Protein AF-A0A1H9EXQ9-F1 (afdb_monomer)

Structure (mmCIF, N/CA/C/O backbone):
data_AF-A0A1H9EXQ9-F1
#
_entry.id   AF-A0A1H9EXQ9-F1
#
loop_
_atom_site.group_PDB
_atom_site.id
_atom_site.type_symbol
_atom_site.label_atom_id
_atom_site.label_alt_id
_atom_site.label_comp_id
_atom_site.label_asym_id
_atom_site.label_entity_id
_atom_site.label_seq_id
_atom_site.pdbx_PDB_ins_code
_atom_site.Cartn_x
_atom_site.Cartn_y
_atom_site.Cartn_z
_atom_site.occupancy
_atom_site.B_iso_or_equiv
_atom_site.auth_seq_id
_atom_site.auth_comp_id
_atom_site.auth_asym_id
_atom_site.auth_atom_id
_atom_site.pdbx_PDB_model_num
ATOM 1 N N . MET A 1 1 ? -25.682 -7.348 58.355 1.00 61.53 1 MET A N 1
ATOM 2 C CA . MET A 1 1 ? -24.781 -7.586 57.214 1.00 61.53 1 MET A CA 1
ATOM 3 C C . MET A 1 1 ? -25.567 -8.143 56.019 1.00 61.53 1 MET A C 1
ATOM 5 O O . MET A 1 1 ? -25.413 -9.319 55.723 1.00 61.53 1 MET A O 1
ATOM 9 N N . ARG A 1 2 ? -26.564 -7.421 55.454 1.00 68.19 2 ARG A N 1
ATOM 10 C CA . ARG A 1 2 ? -27.556 -8.096 54.568 1.00 68.19 2 ARG A CA 1
ATOM 11 C C . ARG A 1 2 ? -28.158 -7.362 53.365 1.00 68.19 2 ARG A C 1
ATOM 13 O O . ARG A 1 2 ? -28.603 -8.062 52.473 1.00 68.19 2 ARG A O 1
ATOM 20 N N . LEU A 1 3 ? -28.206 -6.033 53.283 1.00 76.00 3 LEU A N 1
ATOM 21 C CA . LEU A 1 3 ? -28.844 -5.359 52.127 1.00 76.00 3 LEU A CA 1
ATOM 22 C C . LEU A 1 3 ? -27.980 -4.244 51.553 1.00 76.00 3 LEU A C 1
ATOM 24 O O . LEU A 1 3 ? -27.755 -4.204 50.350 1.00 76.00 3 LEU A O 1
ATOM 28 N N . ILE A 1 4 ? -27.428 -3.402 52.425 1.00 81.94 4 ILE A N 1
ATOM 29 C CA . ILE A 1 4 ? -26.539 -2.305 52.029 1.00 81.94 4 ILE A CA 1
ATOM 30 C C . ILE A 1 4 ? -25.283 -2.847 51.333 1.00 81.94 4 ILE A C 1
ATOM 32 O O . ILE A 1 4 ? -24.925 -2.358 50.274 1.00 81.94 4 ILE A O 1
ATOM 36 N N . GLU A 1 5 ? -24.662 -3.909 51.853 1.00 80.31 5 GLU A N 1
ATOM 37 C CA . GLU A 1 5 ? -23.478 -4.520 51.225 1.00 80.31 5 GLU A CA 1
ATOM 38 C C . GLU A 1 5 ? -23.793 -5.160 49.871 1.00 80.31 5 GLU A C 1
ATOM 40 O O . GLU A 1 5 ? -22.992 -5.051 48.949 1.00 80.31 5 GLU A O 1
ATOM 45 N N . ILE A 1 6 ? -24.974 -5.771 49.724 1.00 84.94 6 ILE A N 1
ATOM 46 C CA . ILE A 1 6 ? -25.421 -6.340 48.445 1.00 84.94 6 ILE A CA 1
ATOM 47 C C . ILE A 1 6 ? -25.612 -5.220 47.417 1.00 84.94 6 ILE A C 1
ATOM 49 O O . ILE A 1 6 ? -25.154 -5.342 46.283 1.00 84.94 6 ILE A O 1
ATOM 53 N N . PHE A 1 7 ? -26.227 -4.106 47.826 1.00 85.69 7 PHE A N 1
ATOM 54 C CA . PHE A 1 7 ? -26.400 -2.931 46.973 1.00 85.69 7 PHE A CA 1
ATOM 55 C C . PHE A 1 7 ? -25.055 -2.325 46.563 1.00 85.69 7 PHE A C 1
ATOM 57 O O . PHE A 1 7 ? -24.841 -2.039 45.387 1.00 85.69 7 PHE A O 1
ATOM 64 N N . SER A 1 8 ? -24.121 -2.192 47.506 1.00 80.56 8 SER A N 1
ATOM 65 C CA . SER A 1 8 ? -22.776 -1.682 47.237 1.00 80.56 8 SER A CA 1
ATOM 66 C C . SER A 1 8 ? -22.013 -2.570 46.253 1.00 80.56 8 SER A C 1
ATOM 68 O O . SER A 1 8 ? -21.422 -2.060 45.306 1.00 80.56 8 SER A O 1
ATOM 70 N N . ILE A 1 9 ? -22.064 -3.895 46.421 1.00 87.12 9 ILE A N 1
ATOM 71 C CA . ILE A 1 9 ? -21.417 -4.847 45.506 1.00 87.12 9 ILE A CA 1
ATOM 72 C C . ILE A 1 9 ? -22.048 -4.778 44.110 1.00 87.12 9 ILE A C 1
ATOM 74 O O . ILE A 1 9 ? -21.324 -4.768 43.115 1.00 87.12 9 ILE A O 1
ATOM 78 N N . ALA A 1 10 ? -23.377 -4.676 44.019 1.00 84.00 10 ALA A N 1
ATOM 79 C CA . ALA A 1 10 ? -24.076 -4.548 42.742 1.00 84.00 10 ALA A CA 1
ATOM 80 C C . ALA A 1 10 ? -23.688 -3.258 41.999 1.00 84.00 10 ALA A C 1
ATOM 82 O O . ALA A 1 10 ? -23.406 -3.301 40.803 1.00 84.00 10 ALA A O 1
ATOM 83 N N . VAL A 1 11 ? -23.598 -2.124 42.701 1.00 84.88 11 VAL A N 1
ATOM 84 C CA . VAL A 1 11 ? -23.160 -0.846 42.112 1.00 84.88 11 VAL A CA 1
ATOM 85 C C . VAL A 1 11 ? -21.709 -0.928 41.635 1.00 84.88 11 VAL A C 1
ATOM 87 O O . VAL A 1 11 ? -21.411 -0.501 40.521 1.00 84.88 11 VAL A O 1
ATOM 90 N N . ILE A 1 12 ? -20.817 -1.523 42.433 1.00 87.94 12 ILE A N 1
ATOM 91 C CA . ILE A 1 12 ? -19.414 -1.723 42.044 1.00 87.94 12 ILE A CA 1
ATOM 92 C C . ILE A 1 12 ? -19.327 -2.584 40.779 1.00 87.94 12 ILE A C 1
ATOM 94 O O . ILE A 1 12 ? -18.616 -2.210 39.852 1.00 87.94 12 ILE A O 1
ATOM 98 N N . LEU A 1 13 ? -20.082 -3.685 40.699 1.00 85.25 13 LEU A N 1
ATOM 99 C CA . LEU A 1 13 ? -20.114 -4.563 39.524 1.00 85.25 13 LEU A CA 1
ATOM 100 C C . LEU A 1 13 ? -20.621 -3.848 38.265 1.00 85.25 13 LEU A C 1
ATOM 102 O O . LEU A 1 13 ? -20.027 -3.997 37.197 1.00 85.25 13 LEU A O 1
ATOM 106 N N . VAL A 1 14 ? -21.677 -3.039 38.379 1.00 84.38 14 VAL A N 1
ATOM 107 C CA . VAL A 1 14 ? -22.224 -2.274 37.245 1.00 84.38 14 VAL A CA 1
ATOM 108 C C . VA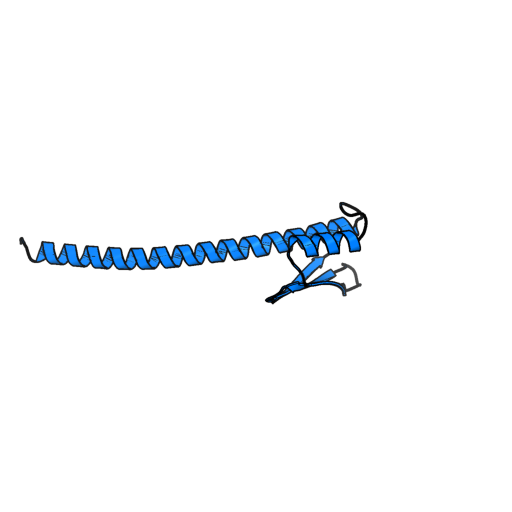L A 1 14 ? -21.214 -1.238 36.747 1.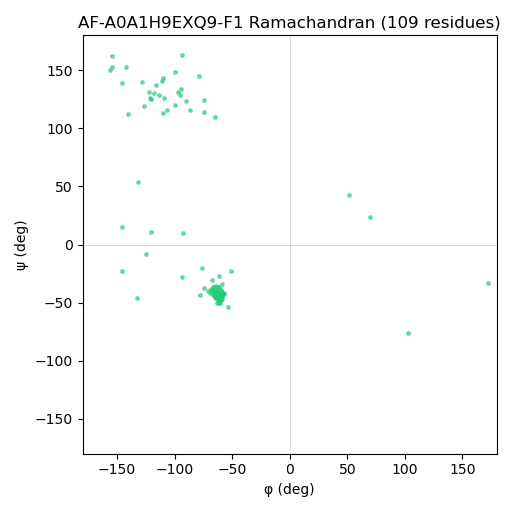00 84.38 14 VAL A C 1
ATOM 110 O O . VAL A 1 14 ? -20.965 -1.144 35.541 1.00 84.38 14 VAL A O 1
ATOM 113 N N . LEU A 1 15 ? -20.563 -0.512 37.659 1.00 79.75 15 LEU A N 1
ATOM 114 C CA . LEU A 1 15 ? -19.514 0.445 37.303 1.00 79.75 15 LEU A CA 1
ATOM 115 C C . LEU A 1 15 ? -18.320 -0.255 36.640 1.00 79.75 15 LEU A C 1
ATOM 117 O O . LEU A 1 15 ? -17.841 0.206 35.606 1.00 79.75 15 LEU A O 1
ATOM 121 N N . TYR A 1 16 ? -17.899 -1.409 37.164 1.00 81.81 16 TYR A N 1
ATOM 122 C CA . TYR A 1 16 ? -16.814 -2.203 36.583 1.00 81.81 16 TYR A CA 1
ATOM 123 C C . TYR A 1 16 ? -17.148 -2.693 35.170 1.00 81.81 16 TYR A C 1
ATOM 125 O O . TYR A 1 16 ? -16.319 -2.598 34.267 1.00 81.81 16 TYR A O 1
ATOM 133 N N . SER A 1 17 ? -18.380 -3.162 34.950 1.00 78.25 17 SER A N 1
ATOM 134 C CA . SER A 1 17 ? -18.833 -3.610 33.627 1.00 78.25 17 SER A CA 1
ATOM 135 C C . SER A 1 17 ? -18.858 -2.474 32.598 1.00 78.25 17 SER A C 1
ATOM 137 O O . SER A 1 17 ? -18.487 -2.678 31.443 1.00 78.25 17 SER A O 1
ATOM 139 N N . SER A 1 18 ? -19.199 -1.257 33.031 1.00 76.00 18 SER A N 1
ATOM 140 C CA . SER A 1 18 ? -19.212 -0.065 32.176 1.00 76.00 18 SER A CA 1
ATOM 141 C C . SER A 1 18 ? -17.792 0.349 31.769 1.00 76.00 18 SER A C 1
ATOM 143 O O . SER A 1 18 ? -17.545 0.643 30.601 1.00 76.00 18 SER A O 1
ATOM 145 N N . VAL A 1 19 ? -16.839 0.303 32.710 1.00 77.56 19 VAL A N 1
ATOM 146 C CA . VAL A 1 19 ? -15.416 0.583 32.445 1.00 77.56 19 VAL A CA 1
ATOM 147 C C . VAL A 1 19 ? -14.820 -0.455 31.491 1.00 77.56 19 VAL A C 1
ATOM 149 O O . VAL A 1 19 ? -14.162 -0.088 30.518 1.00 77.56 19 VAL A O 1
ATOM 152 N N . LEU A 1 20 ? -15.096 -1.742 31.717 1.00 76.81 20 LEU A N 1
ATOM 153 C CA . LEU A 1 20 ? -14.642 -2.822 30.838 1.00 76.81 20 LEU A CA 1
ATOM 154 C C . LEU A 1 20 ? -15.231 -2.699 29.426 1.00 76.81 20 LEU A C 1
ATOM 156 O O . LEU A 1 20 ? -14.503 -2.859 28.450 1.00 76.81 20 LEU A O 1
ATOM 160 N N . SER A 1 21 ? -16.517 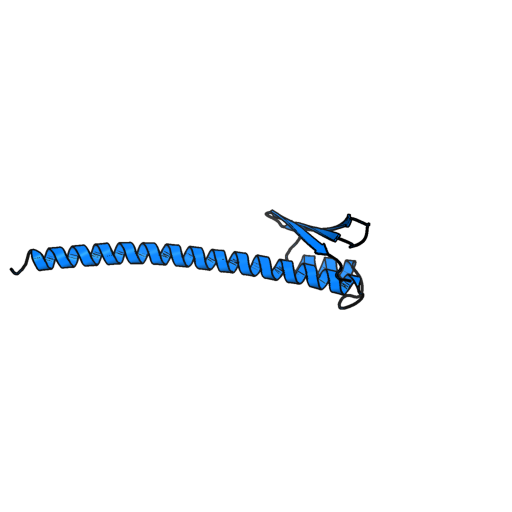-2.360 29.299 1.00 73.44 21 SER A N 1
ATOM 161 C CA . SER A 1 21 ? -17.150 -2.148 27.992 1.00 73.44 21 SER A CA 1
ATOM 162 C C . SER A 1 21 ? -16.529 -0.975 27.227 1.00 73.44 21 SER A C 1
ATOM 164 O O . SER A 1 21 ? -16.352 -1.069 26.012 1.00 73.44 21 SER A O 1
ATOM 166 N N . GLY A 1 22 ? -16.190 0.120 27.915 1.00 74.81 22 GLY A N 1
ATOM 16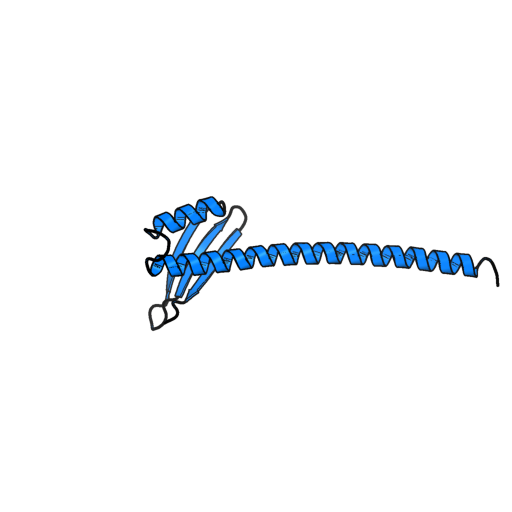7 C CA . GLY A 1 22 ? -15.496 1.258 27.309 1.00 74.81 22 GLY A CA 1
ATOM 168 C C . GLY A 1 22 ? -14.098 0.884 26.811 1.00 74.81 22 GLY A C 1
ATOM 169 O O . GLY A 1 22 ? -13.752 1.179 25.670 1.00 74.81 22 GLY A O 1
ATOM 170 N N . LEU A 1 23 ? -13.332 0.157 27.630 1.00 74.62 23 LEU A N 1
ATOM 171 C CA . LEU A 1 23 ? -11.995 -0.326 27.270 1.00 74.62 23 LEU A CA 1
ATOM 172 C C . LEU A 1 23 ? -12.026 -1.269 26.063 1.00 74.62 23 LEU A C 1
ATOM 174 O O . LEU A 1 23 ? -11.238 -1.094 25.139 1.00 74.62 23 LEU A O 1
ATOM 178 N N . MET A 1 24 ? -12.957 -2.227 26.024 1.00 75.19 24 MET A N 1
ATOM 179 C CA . MET A 1 24 ? -13.100 -3.152 24.891 1.00 75.19 24 MET A CA 1
ATOM 180 C C . MET A 1 24 ? -13.441 -2.424 23.584 1.00 75.19 24 MET A C 1
ATOM 182 O O . MET A 1 24 ? -12.937 -2.792 22.526 1.00 75.19 24 MET A O 1
ATOM 186 N N . CYS A 1 25 ? -14.258 -1.369 23.645 1.00 76.62 25 CYS A N 1
ATOM 187 C CA . CYS A 1 25 ? -14.579 -0.550 22.476 1.00 76.62 25 CYS A CA 1
ATOM 188 C C . CYS A 1 25 ? -13.342 0.186 21.934 1.00 76.62 25 CYS A C 1
ATOM 190 O O . CYS A 1 25 ? -13.125 0.225 20.724 1.00 76.62 25 CYS A O 1
ATOM 192 N N . GLU A 1 26 ? -12.498 0.726 22.818 1.00 81.50 26 GLU A N 1
ATOM 193 C CA . GLU A 1 26 ? -11.234 1.352 22.416 1.00 81.50 26 GLU A CA 1
ATOM 194 C C . GLU A 1 26 ? -10.232 0.331 21.859 1.00 81.50 26 GLU A C 1
ATOM 196 O O . GLU A 1 26 ? -9.612 0.595 20.830 1.00 81.50 26 GLU A O 1
ATOM 201 N N . PHE A 1 27 ? -10.134 -0.870 22.441 1.00 78.56 27 PHE A N 1
ATOM 202 C CA . PHE A 1 27 ? -9.310 -1.949 21.881 1.00 78.56 27 PHE A CA 1
ATOM 203 C C . PHE A 1 27 ? -9.750 -2.348 20.470 1.00 78.56 27 PHE A C 1
ATOM 205 O O . PHE A 1 27 ? -8.904 -2.454 19.591 1.00 78.56 27 PHE A O 1
ATOM 212 N N . LEU A 1 28 ? -11.056 -2.481 20.214 1.00 78.56 28 LEU A N 1
ATOM 213 C CA . LEU A 1 28 ? -11.570 -2.786 18.872 1.00 78.56 28 LEU A CA 1
ATOM 214 C C . LEU A 1 28 ? -11.221 -1.699 17.845 1.00 78.56 28 LEU A C 1
ATOM 216 O O . LEU A 1 28 ? -10.933 -2.005 16.689 1.00 78.56 28 LEU A O 1
ATOM 220 N N . LYS A 1 29 ? -11.229 -0.422 18.249 1.00 84.94 29 LYS A N 1
ATOM 221 C CA . LYS A 1 29 ? -10.790 0.681 17.378 1.00 84.94 29 LYS A CA 1
ATOM 222 C C . LYS A 1 29 ? -9.292 0.609 17.089 1.00 84.94 29 LYS A C 1
ATOM 224 O O . LYS A 1 29 ? -8.889 0.871 15.957 1.00 84.94 29 LYS A O 1
ATOM 229 N N . ILE A 1 30 ? -8.480 0.269 18.092 1.00 84.12 30 ILE A N 1
ATOM 230 C CA . ILE A 1 30 ? -7.031 0.098 17.939 1.00 84.12 30 ILE A CA 1
ATOM 231 C C . ILE A 1 30 ? -6.728 -1.078 17.009 1.00 84.12 30 ILE A C 1
ATOM 233 O O . ILE A 1 30 ? -5.942 -0.899 16.084 1.00 84.12 30 ILE A O 1
ATOM 237 N N . ASP A 1 31 ? -7.389 -2.223 17.189 1.00 83.31 31 ASP A N 1
ATOM 238 C CA . ASP A 1 31 ? -7.244 -3.396 16.316 1.00 83.31 31 ASP A CA 1
ATOM 239 C C . ASP A 1 31 ? -7.612 -3.056 14.874 1.00 83.31 31 ASP A C 1
ATOM 241 O O . ASP A 1 31 ? -6.839 -3.313 13.954 1.00 83.31 31 ASP A O 1
ATOM 245 N N . LYS A 1 32 ? -8.746 -2.374 14.666 1.00 84.31 32 LYS A N 1
ATOM 246 C CA . LYS A 1 32 ? -9.152 -1.939 13.327 1.00 84.31 32 LYS A CA 1
ATOM 247 C C . LYS A 1 32 ? -8.100 -1.032 12.682 1.00 84.31 32 LYS A C 1
ATOM 249 O O . LYS A 1 32 ? -7.766 -1.208 11.513 1.00 84.31 32 LYS A O 1
ATOM 254 N N . LYS A 1 33 ? -7.553 -0.080 13.442 1.00 83.50 33 LYS A N 1
ATOM 255 C CA . LYS A 1 33 ? -6.498 0.818 12.957 1.00 83.50 33 LYS A CA 1
ATOM 256 C C 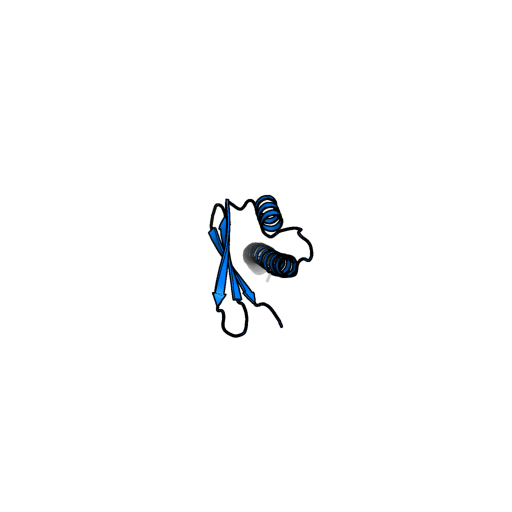. LYS A 1 33 ? -5.191 0.068 12.676 1.00 83.50 33 LYS A C 1
ATOM 258 O O . LYS A 1 33 ? -4.497 0.400 11.718 1.00 83.50 33 LYS A O 1
ATOM 263 N N . ALA A 1 34 ? -4.849 -0.931 13.487 1.00 81.75 34 ALA A N 1
ATOM 264 C CA . ALA A 1 34 ? -3.683 -1.780 13.273 1.00 81.75 34 ALA A CA 1
ATOM 265 C C . ALA A 1 34 ? -3.830 -2.615 11.991 1.00 81.75 34 ALA A C 1
ATOM 267 O O . ALA A 1 34 ? -2.894 -2.672 11.197 1.00 81.75 34 ALA A O 1
ATOM 268 N N . ASP A 1 35 ? -5.013 -3.177 11.741 1.00 76.69 35 ASP A N 1
ATOM 269 C CA . ASP A 1 35 ? -5.326 -3.900 10.505 1.00 76.69 35 ASP A CA 1
ATOM 270 C C . ASP A 1 35 ? -5.278 -2.993 9.270 1.00 76.69 35 ASP A C 1
ATOM 272 O O . ASP A 1 35 ? -4.751 -3.389 8.230 1.00 76.69 35 ASP A O 1
ATOM 276 N N . GLU A 1 36 ? -5.793 -1.765 9.368 1.00 74.62 36 GLU A N 1
ATOM 277 C CA . GLU A 1 36 ? -5.700 -0.765 8.296 1.00 74.62 36 GLU A CA 1
ATOM 278 C C . GLU A 1 36 ? -4.235 -0.415 7.983 1.00 74.62 36 GLU A C 1
ATOM 280 O O . GLU A 1 36 ? -3.828 -0.425 6.819 1.00 74.62 36 GLU A O 1
ATOM 285 N N . LEU A 1 37 ? -3.413 -0.178 9.012 1.00 74.31 37 LEU A N 1
ATOM 286 C CA . LEU A 1 37 ? -1.978 0.085 8.856 1.00 74.31 37 LEU A CA 1
ATOM 287 C C . LEU A 1 37 ? -1.224 -1.117 8.283 1.00 74.31 37 LEU A C 1
ATOM 289 O O . LEU A 1 37 ? -0.335 -0.943 7.447 1.00 74.31 37 LEU A O 1
ATOM 293 N N . ARG A 1 38 ? -1.584 -2.332 8.700 1.00 74.31 38 ARG A N 1
ATOM 294 C CA . ARG A 1 38 ? -1.000 -3.566 8.177 1.00 74.31 38 ARG A CA 1
ATOM 295 C C . ARG A 1 38 ? -1.309 -3.730 6.696 1.00 74.31 38 ARG A C 1
ATOM 297 O O . ARG A 1 38 ? -0.382 -3.891 5.915 1.00 74.31 38 ARG A O 1
ATOM 304 N N . LYS A 1 39 ? -2.576 -3.591 6.294 1.00 71.38 39 LYS A N 1
ATOM 305 C CA . LYS A 1 39 ? -2.979 -3.639 4.878 1.00 71.38 39 LYS A CA 1
ATOM 306 C C . LYS A 1 39 ? -2.255 -2.588 4.044 1.00 71.38 39 LYS A C 1
ATOM 308 O O . LYS A 1 39 ? -1.788 -2.899 2.952 1.00 71.38 39 LYS A O 1
ATOM 313 N N . LYS A 1 40 ? -2.120 -1.364 4.571 1.00 72.25 40 LYS A N 1
ATOM 314 C CA . LYS A 1 40 ? -1.338 -0.307 3.919 1.00 72.25 40 LYS A CA 1
ATOM 315 C C . LYS A 1 40 ? 0.117 -0.743 3.747 1.00 72.25 40 LYS A C 1
ATOM 317 O O . LYS A 1 40 ? 0.636 -0.673 2.642 1.00 72.25 40 LYS A O 1
ATOM 322 N N . THR A 1 41 ? 0.747 -1.271 4.791 1.00 73.81 41 THR A N 1
ATOM 323 C CA . THR A 1 41 ? 2.141 -1.744 4.738 1.00 73.81 41 THR A CA 1
ATOM 324 C C . THR A 1 41 ? 2.328 -2.881 3.731 1.00 73.81 41 THR A C 1
ATOM 326 O O . THR A 1 41 ? 3.209 -2.795 2.881 1.00 73.81 41 THR A O 1
ATOM 329 N N . ASP A 1 42 ? 1.464 -3.897 3.767 1.00 69.44 42 ASP A N 1
ATOM 330 C CA . ASP A 1 42 ? 1.502 -5.039 2.847 1.00 69.44 42 ASP A CA 1
ATOM 331 C C . ASP A 1 42 ? 1.339 -4.583 1.384 1.00 69.44 42 ASP A C 1
ATOM 333 O O . ASP A 1 42 ? 2.043 -5.069 0.498 1.00 69.44 42 ASP A O 1
ATOM 337 N N . SER A 1 43 ? 0.471 -3.592 1.128 1.00 67.50 43 SER A N 1
ATOM 338 C CA . SER A 1 43 ? 0.312 -3.007 -0.211 1.00 67.50 43 SER A CA 1
ATOM 339 C C . SER A 1 43 ? 1.581 -2.300 -0.699 1.00 67.50 43 SER A C 1
ATOM 341 O O . SER A 1 43 ? 1.973 -2.479 -1.849 1.00 67.50 43 SER A O 1
ATOM 343 N N . LEU A 1 44 ? 2.274 -1.563 0.177 1.00 70.38 44 LEU A N 1
ATOM 344 C CA . LEU A 1 44 ? 3.515 -0.862 -0.171 1.00 70.38 44 LEU A CA 1
ATOM 345 C C . LEU A 1 44 ? 4.647 -1.849 -0.475 1.00 70.38 44 LEU A C 1
ATOM 347 O O . LEU A 1 44 ? 5.395 -1.645 -1.432 1.00 70.38 44 LEU A O 1
ATOM 351 N N . ILE A 1 45 ? 4.740 -2.937 0.298 1.00 70.31 45 ILE A N 1
ATOM 352 C CA . ILE A 1 45 ? 5.700 -4.020 0.051 1.00 70.31 45 ILE A CA 1
ATOM 353 C C . ILE A 1 45 ? 5.441 -4.631 -1.327 1.00 70.31 45 ILE A C 1
ATOM 355 O O . ILE A 1 45 ? 6.357 -4.686 -2.147 1.00 70.31 45 ILE A O 1
ATOM 359 N N . PHE A 1 46 ? 4.192 -4.994 -1.628 1.00 71.00 46 PHE A N 1
ATOM 360 C CA . PHE A 1 46 ? 3.829 -5.564 -2.925 1.00 71.00 46 PHE A CA 1
ATOM 361 C C . PHE A 1 46 ? 4.155 -4.625 -4.100 1.00 71.00 46 PHE A C 1
ATOM 363 O O . PHE A 1 46 ? 4.688 -5.070 -5.120 1.00 71.00 46 PHE A O 1
ATOM 370 N N . VAL A 1 47 ? 3.892 -3.320 -3.970 1.00 71.56 47 VAL A N 1
ATOM 371 C CA . VAL A 1 47 ? 4.259 -2.325 -4.995 1.00 71.56 47 VAL A CA 1
ATOM 372 C C . VAL A 1 47 ? 5.772 -2.305 -5.207 1.00 71.56 47 VAL A C 1
ATOM 374 O O . VAL A 1 47 ? 6.231 -2.382 -6.344 1.00 71.56 47 VAL A O 1
ATOM 377 N N . SER A 1 48 ? 6.553 -2.266 -4.126 1.00 69.44 48 SER A N 1
ATOM 378 C CA . SER A 1 48 ? 8.015 -2.238 -4.220 1.00 69.44 48 SER A CA 1
ATOM 379 C C . SER A 1 48 ? 8.595 -3.507 -4.862 1.00 69.44 48 SER A C 1
ATOM 381 O O . SER A 1 48 ? 9.456 -3.414 -5.736 1.00 69.44 48 SER A O 1
ATOM 383 N N . GLU A 1 49 ? 8.084 -4.689 -4.505 1.00 71.44 49 GLU A N 1
ATOM 384 C CA . GLU A 1 49 ? 8.537 -5.967 -5.064 1.00 71.44 49 GLU A CA 1
ATOM 385 C C . GLU A 1 49 ? 8.098 -6.153 -6.519 1.00 71.44 49 GLU A C 1
ATOM 387 O O . GLU A 1 49 ? 8.864 -6.652 -7.345 1.00 71.44 49 GLU A O 1
ATOM 392 N N . SER A 1 50 ? 6.871 -5.755 -6.866 1.00 71.62 50 SER A N 1
ATOM 393 C CA . SER A 1 50 ? 6.376 -5.841 -8.245 1.00 71.62 50 SER A CA 1
ATOM 394 C C . SER A 1 50 ? 7.108 -4.871 -9.176 1.00 71.62 50 SER A C 1
ATOM 396 O O . SER A 1 50 ? 7.449 -5.256 -10.298 1.00 71.62 50 SER A O 1
ATOM 398 N N . PHE A 1 51 ? 7.432 -3.663 -8.701 1.00 72.62 51 PHE A N 1
ATOM 399 C CA . PHE A 1 51 ? 8.296 -2.723 -9.412 1.00 72.62 51 PHE A CA 1
ATOM 400 C C . PHE A 1 51 ? 9.689 -3.318 -9.628 1.00 72.62 51 PHE A C 1
ATOM 402 O O . PHE A 1 51 ? 10.174 -3.359 -10.759 1.00 72.62 51 PHE A O 1
ATOM 409 N N . TYR A 1 52 ? 10.304 -3.843 -8.561 1.00 70.56 52 TYR A N 1
ATOM 410 C CA . TYR A 1 52 ? 11.603 -4.506 -8.641 1.00 70.56 52 TYR A CA 1
ATOM 411 C C . TYR A 1 52 ? 11.575 -5.616 -9.695 1.00 70.56 52 TYR A C 1
ATOM 413 O O . TYR A 1 52 ? 12.352 -5.583 -10.640 1.00 70.56 52 TYR A O 1
ATOM 421 N N . ASN A 1 53 ? 10.626 -6.549 -9.620 1.00 70.88 53 ASN A N 1
ATOM 422 C CA . ASN A 1 53 ? 10.518 -7.636 -10.594 1.00 70.88 53 ASN A CA 1
ATOM 423 C C . ASN A 1 53 ? 10.375 -7.126 -12.038 1.00 70.88 53 ASN A C 1
ATOM 425 O O . ASN A 1 53 ? 11.060 -7.632 -12.931 1.00 70.88 53 ASN A O 1
ATOM 429 N N . THR A 1 54 ? 9.572 -6.081 -12.253 1.00 72.06 54 THR A N 1
ATOM 430 C CA . THR A 1 54 ? 9.381 -5.457 -13.571 1.00 72.06 54 THR A CA 1
ATOM 431 C C . THR A 1 54 ? 10.680 -4.865 -14.118 1.00 72.06 54 THR A C 1
ATOM 433 O O . THR A 1 54 ? 11.011 -5.093 -15.281 1.00 72.06 54 THR A O 1
ATOM 436 N N . CYS A 1 55 ? 11.474 -4.185 -13.286 1.00 65.62 55 CYS A N 1
ATOM 437 C CA . CYS A 1 55 ? 12.789 -3.657 -13.670 1.00 65.62 55 CYS A CA 1
ATOM 438 C C . CYS A 1 55 ? 13.782 -4.753 -14.096 1.00 65.62 55 CYS A C 1
ATOM 440 O O . CYS A 1 55 ? 14.659 -4.502 -14.920 1.00 65.62 55 CYS A O 1
ATOM 442 N N . TYR A 1 56 ? 13.622 -5.980 -13.591 1.00 68.44 56 TYR A N 1
ATOM 443 C CA . TYR A 1 56 ? 14.405 -7.152 -14.003 1.00 68.44 56 TYR A CA 1
ATOM 444 C C . TYR A 1 56 ? 13.744 -7.966 -15.133 1.00 68.44 56 TYR A C 1
ATOM 446 O O . TYR A 1 56 ? 14.193 -9.075 -15.433 1.00 68.44 56 TYR A O 1
ATOM 454 N N . GLY A 1 57 ? 12.679 -7.449 -15.758 1.00 65.06 57 GLY A N 1
ATOM 455 C CA . GLY A 1 57 ? 11.959 -8.116 -16.848 1.00 65.06 57 GLY A CA 1
ATOM 456 C C . GLY A 1 57 ? 11.164 -9.350 -16.410 1.00 65.06 57 GLY A C 1
ATOM 457 O O . GLY A 1 57 ? 10.919 -10.246 -17.218 1.00 65.06 57 GLY A O 1
ATOM 458 N N . LYS A 1 58 ? 10.795 -9.441 -15.127 1.00 65.88 58 LYS A N 1
ATOM 459 C CA . LYS A 1 58 ? 9.985 -10.526 -14.562 1.00 65.88 58 LYS A CA 1
ATOM 460 C C . LYS A 1 58 ? 8.589 -10.003 -14.219 1.00 65.88 58 LYS A C 1
ATOM 462 O O . LYS A 1 58 ? 8.447 -9.057 -13.454 1.00 65.88 58 LYS A O 1
ATOM 467 N N . GLY A 1 59 ? 7.551 -10.657 -14.734 1.00 74.81 59 GLY A N 1
ATOM 468 C CA . GLY A 1 59 ? 6.154 -10.320 -14.440 1.00 74.81 59 GLY A CA 1
ATOM 469 C C . GLY A 1 59 ? 5.482 -9.545 -15.569 1.00 74.81 59 GLY A C 1
ATOM 470 O O . GLY A 1 59 ? 4.707 -10.141 -16.310 1.00 74.81 59 GLY A O 1
ATOM 471 N N . TYR A 1 60 ? 5.790 -8.256 -15.708 1.00 74.44 60 TYR A N 1
ATOM 472 C CA . TYR A 1 60 ? 5.156 -7.366 -16.690 1.00 74.44 60 TYR A CA 1
ATOM 473 C C . TYR A 1 60 ? 6.030 -7.185 -17.936 1.00 74.44 60 TYR A C 1
ATOM 475 O O . TYR A 1 60 ? 7.259 -7.217 -17.847 1.00 74.44 60 TYR A O 1
ATOM 483 N N . ALA A 1 61 ? 5.412 -6.991 -19.104 1.00 77.06 61 ALA A N 1
ATOM 484 C CA . ALA A 1 61 ? 6.124 -6.823 -20.371 1.00 77.06 61 ALA A CA 1
ATOM 485 C C . ALA A 1 61 ? 6.752 -5.428 -20.515 1.00 77.06 61 ALA A C 1
ATOM 487 O O . ALA A 1 61 ? 7.676 -5.245 -21.310 1.00 77.06 61 ALA A O 1
ATOM 488 N N . SER A 1 62 ? 6.267 -4.438 -19.759 1.00 77.75 62 SER A N 1
ATOM 489 C CA . SER A 1 62 ? 6.833 -3.088 -19.711 1.00 77.75 62 SER A CA 1
ATOM 490 C C . SER A 1 62 ? 6.523 -2.376 -18.392 1.00 77.75 62 SER A C 1
ATOM 492 O O . SER A 1 62 ? 5.589 -2.743 -17.679 1.00 77.75 62 SER A O 1
ATOM 494 N N . LEU A 1 63 ? 7.279 -1.311 -18.100 1.00 73.88 63 LEU A N 1
ATOM 495 C CA . LEU A 1 63 ? 7.004 -0.424 -16.965 1.00 73.88 63 LEU A CA 1
ATOM 496 C C . LEU A 1 63 ? 5.604 0.205 -17.057 1.00 73.88 63 LEU A C 1
ATOM 498 O O . LEU A 1 63 ? 4.940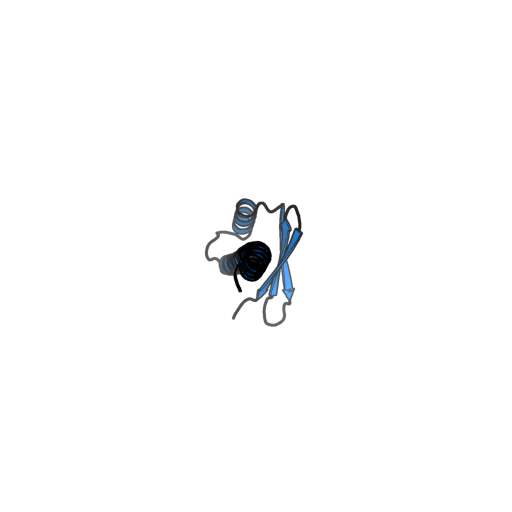 0.379 -16.042 1.00 73.88 63 LEU A O 1
ATOM 502 N N . GLU A 1 64 ? 5.135 0.491 -18.269 1.00 80.62 64 GLU A N 1
ATOM 503 C CA . GLU A 1 64 ? 3.853 1.160 -18.493 1.00 80.62 64 GLU A CA 1
ATOM 504 C C . GLU A 1 64 ? 2.662 0.230 -18.249 1.00 80.62 64 GLU A C 1
ATOM 506 O O . GLU A 1 64 ? 1.680 0.642 -17.638 1.00 80.62 64 GLU A O 1
ATOM 511 N N . GLU A 1 65 ? 2.779 -1.045 -18.626 1.00 81.44 65 GLU A N 1
ATOM 512 C CA . GLU A 1 65 ? 1.794 -2.076 -18.271 1.00 81.44 65 GLU A CA 1
ATOM 513 C C . GLU A 1 65 ? 1.710 -2.277 -16.751 1.00 81.44 65 GLU A C 1
ATOM 515 O O . GLU A 1 65 ? 0.620 -2.397 -16.185 1.00 81.44 65 GLU A O 1
ATOM 520 N N . TRP A 1 66 ? 2.865 -2.266 -16.079 1.00 81.62 66 TRP A N 1
ATOM 521 C CA . TRP A 1 66 ? 2.927 -2.330 -14.624 1.00 81.62 66 TRP A CA 1
ATOM 522 C C . TRP A 1 66 ? 2.237 -1.118 -13.984 1.00 81.62 66 TRP A C 1
ATOM 524 O O . TRP A 1 66 ? 1.381 -1.300 -13.118 1.00 81.62 66 TRP A O 1
ATOM 534 N N . LYS A 1 67 ? 2.534 0.108 -14.441 1.00 76.94 67 LYS A N 1
ATOM 535 C CA . LYS A 1 67 ? 1.906 1.337 -13.925 1.00 76.94 67 LYS A CA 1
ATOM 536 C C . LYS A 1 67 ? 0.388 1.321 -14.080 1.00 76.94 67 LYS A C 1
ATOM 538 O O . LYS A 1 67 ? -0.303 1.678 -13.130 1.00 76.94 67 LYS A O 1
ATOM 543 N N . GLU A 1 68 ? -0.128 0.899 -15.234 1.00 81.94 68 GLU A N 1
ATOM 544 C CA . GLU A 1 68 ? -1.577 0.841 -15.467 1.00 81.94 68 GLU A CA 1
ATOM 545 C C . GLU A 1 68 ? -2.251 -0.178 -14.543 1.00 81.94 68 GLU A C 1
ATOM 547 O O . GLU A 1 68 ? -3.232 0.142 -13.878 1.00 81.94 68 GLU A O 1
ATOM 552 N N . SER A 1 69 ? -1.654 -1.364 -14.395 1.00 80.88 69 SER A N 1
ATOM 553 C CA . SER A 1 69 ? -2.160 -2.400 -13.484 1.00 80.88 69 SER A CA 1
ATOM 554 C C . SER A 1 69 ? -2.206 -1.908 -12.034 1.00 80.88 69 SER A C 1
ATOM 556 O O . SER A 1 69 ? -3.162 -2.164 -11.304 1.00 80.88 69 SER A O 1
ATOM 558 N N . CYS A 1 70 ? -1.183 -1.159 -11.616 1.00 74.31 70 CYS A N 1
ATOM 559 C CA . CYS A 1 70 ? -1.128 -0.535 -10.297 1.00 74.31 70 CYS A CA 1
ATOM 560 C C . CYS A 1 70 ? -2.201 0.554 -10.142 1.00 74.31 70 CYS A C 1
ATOM 562 O O . CYS A 1 70 ? -2.850 0.650 -9.100 1.00 74.31 70 CYS A O 1
ATOM 564 N N . ARG A 1 71 ? -2.419 1.363 -11.183 1.00 76.88 71 ARG A N 1
ATOM 565 C CA . ARG A 1 71 ? -3.444 2.407 -11.186 1.00 76.88 71 ARG A CA 1
ATOM 566 C C . ARG A 1 71 ? -4.844 1.823 -11.009 1.00 76.88 71 ARG A C 1
ATOM 568 O O . ARG A 1 71 ? -5.593 2.316 -10.171 1.00 76.88 71 ARG A O 1
ATOM 575 N N . GLU A 1 72 ? -5.169 0.770 -11.754 1.00 78.19 72 GLU A N 1
ATOM 576 C CA . GLU A 1 72 ? -6.474 0.103 -11.697 1.00 78.19 72 GLU A CA 1
ATOM 577 C C . GLU A 1 72 ? -6.717 -0.594 -10.353 1.00 78.19 72 GLU A C 1
ATOM 579 O O . GLU A 1 72 ? -7.796 -0.467 -9.779 1.00 78.19 72 GLU A O 1
ATOM 584 N N . LEU A 1 73 ? -5.715 -1.305 -9.824 1.00 71.31 73 LEU A N 1
ATOM 585 C CA . LEU A 1 73 ? -5.852 -2.059 -8.574 1.00 71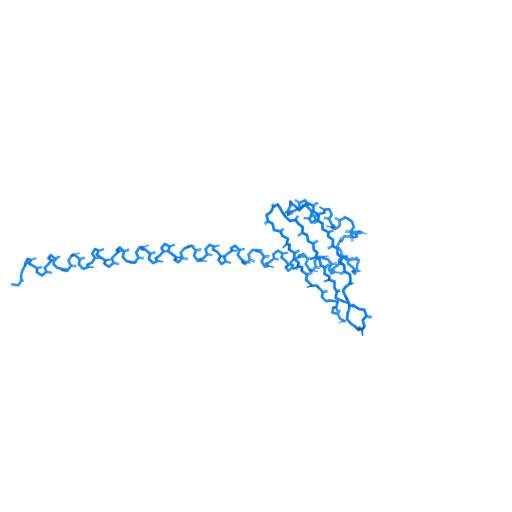.31 73 LEU A CA 1
ATOM 586 C C . LEU A 1 73 ? -6.038 -1.170 -7.339 1.00 71.31 73 LEU A C 1
ATOM 588 O O . LEU A 1 73 ? -6.674 -1.600 -6.375 1.00 71.31 73 LEU A O 1
ATOM 592 N N . TRP A 1 74 ? -5.472 0.039 -7.348 1.00 67.56 74 TRP A N 1
ATOM 593 C CA . TRP A 1 74 ? -5.454 0.932 -6.183 1.00 67.56 74 TRP A CA 1
ATOM 594 C C . TRP A 1 74 ? -6.124 2.286 -6.410 1.00 67.56 74 TRP A C 1
ATOM 596 O O . TRP A 1 74 ? -5.996 3.165 -5.558 1.00 67.56 74 TRP A O 1
ATOM 606 N N . GLU A 1 75 ? -6.841 2.452 -7.524 1.00 71.81 75 GLU A N 1
ATOM 607 C CA . GLU A 1 75 ? -7.566 3.682 -7.872 1.00 71.81 75 GLU A CA 1
ATOM 608 C C . GLU A 1 75 ? -6.671 4.936 -7.773 1.00 71.81 75 GLU A C 1
ATOM 610 O O . GLU A 1 75 ? -7.053 5.972 -7.223 1.00 71.81 75 GLU A O 1
ATOM 615 N N . LEU A 1 76 ? -5.430 4.823 -8.258 1.00 68.62 76 LEU A N 1
ATOM 616 C CA . LEU A 1 76 ? -4.455 5.915 -8.207 1.00 68.62 76 LEU A CA 1
ATOM 617 C C . LEU A 1 76 ? -4.742 6.934 -9.317 1.00 68.62 76 LEU A C 1
ATOM 619 O O . LEU A 1 76 ? -5.146 6.565 -10.416 1.00 68.62 76 LEU A O 1
ATOM 623 N N . GLU A 1 77 ? -4.507 8.223 -9.064 1.00 73.00 77 GLU A N 1
ATOM 624 C CA . GLU A 1 77 ? -4.592 9.233 -10.132 1.00 73.00 77 GLU A CA 1
ATOM 625 C C . GLU A 1 77 ? -3.336 9.190 -11.009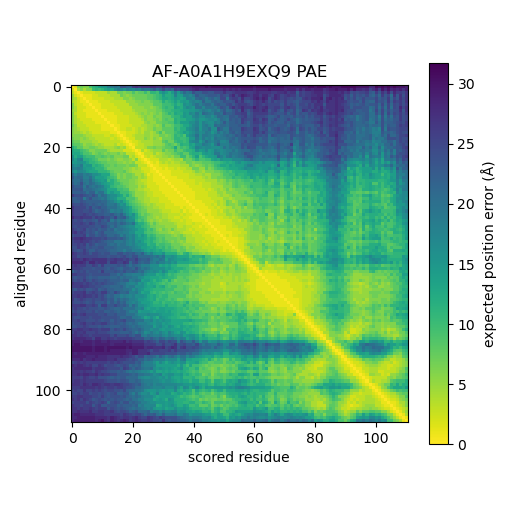 1.00 73.00 77 GLU A C 1
ATOM 627 O O . GLU A 1 77 ? -3.421 9.232 -12.235 1.00 73.00 77 GLU A O 1
ATOM 632 N N . ASP A 1 78 ? -2.167 9.071 -10.375 1.00 72.62 78 ASP A N 1
ATOM 633 C CA . ASP A 1 78 ? -0.876 9.062 -11.054 1.00 72.62 78 ASP A CA 1
ATOM 634 C C . ASP A 1 78 ? 0.191 8.312 -10.248 1.00 72.62 78 ASP A C 1
ATOM 636 O O . ASP A 1 78 ? 0.100 8.247 -9.020 1.00 72.62 78 ASP A O 1
ATOM 640 N N . ILE A 1 79 ? 1.192 7.763 -10.941 1.00 72.38 79 ILE A N 1
ATOM 641 C CA . ILE A 1 79 ? 2.330 7.039 -10.366 1.00 72.38 79 ILE A CA 1
ATOM 642 C C . ILE A 1 79 ? 3.630 7.383 -11.109 1.00 72.38 79 ILE A C 1
ATOM 644 O O . ILE A 1 79 ? 3.855 7.001 -12.260 1.00 72.38 79 ILE A O 1
ATOM 648 N N . GLU A 1 80 ? 4.527 8.068 -10.410 1.00 74.56 80 GLU A N 1
ATOM 649 C CA . GLU A 1 80 ? 5.840 8.480 -10.896 1.00 74.56 80 GLU A CA 1
ATOM 650 C C . GLU A 1 80 ? 6.941 7.697 -10.181 1.00 74.56 80 GLU A C 1
ATOM 652 O O . GLU A 1 80 ? 6.845 7.408 -8.990 1.00 74.56 80 GLU A O 1
ATOM 657 N N . TRP A 1 81 ? 8.006 7.352 -10.906 1.00 72.38 81 TRP A N 1
ATOM 658 C CA . TRP A 1 81 ? 9.197 6.728 -10.330 1.00 72.38 81 TRP A CA 1
ATOM 659 C C . TRP A 1 81 ? 10.432 7.519 -10.730 1.00 72.38 81 TRP A C 1
ATOM 661 O O . TRP A 1 81 ? 10.747 7.639 -11.913 1.00 72.38 81 TRP A O 1
ATOM 671 N N . GLU A 1 82 ? 11.137 8.038 -9.732 1.00 71.00 82 GLU A N 1
ATOM 672 C CA . GLU A 1 82 ? 12.360 8.815 -9.891 1.00 71.00 82 GLU A CA 1
ATOM 673 C C . GLU A 1 82 ? 13.560 8.017 -9.370 1.00 71.00 82 GLU A C 1
ATOM 675 O O . GLU A 1 82 ? 13.491 7.344 -8.339 1.00 71.00 82 GLU A O 1
ATOM 680 N N . VAL A 1 83 ? 14.690 8.103 -10.071 1.00 69.19 83 VAL A N 1
ATOM 681 C CA . VAL A 1 83 ? 15.964 7.558 -9.583 1.00 69.19 83 VAL A CA 1
ATOM 682 C C . VAL A 1 83 ? 16.624 8.625 -8.719 1.00 69.19 83 VAL A C 1
ATOM 684 O O . VAL A 1 83 ? 16.972 9.692 -9.221 1.00 69.19 83 VAL A O 1
ATOM 687 N N . VAL A 1 84 ? 16.785 8.347 -7.425 1.00 69.62 84 VAL A N 1
ATOM 688 C CA . VAL A 1 84 ? 17.250 9.349 -6.451 1.00 69.62 84 VAL A CA 1
ATOM 689 C C . VAL A 1 84 ? 18.767 9.307 -6.251 1.00 69.62 84 VAL A C 1
ATOM 691 O O . VAL A 1 84 ? 19.364 10.347 -5.985 1.00 69.62 84 VAL A O 1
ATOM 694 N N . GLU A 1 85 ? 19.433 8.159 -6.432 1.00 64.56 85 GLU A N 1
ATOM 695 C CA . GLU A 1 85 ? 20.891 8.081 -6.257 1.00 64.56 85 GLU A CA 1
ATOM 696 C C . GLU A 1 85 ? 21.576 7.092 -7.217 1.00 64.56 85 GLU A C 1
ATOM 698 O O . GLU A 1 85 ? 21.072 6.000 -7.472 1.00 64.56 85 GLU A O 1
ATOM 703 N N . ASN A 1 86 ? 22.736 7.496 -7.755 1.00 57.44 86 ASN A N 1
ATOM 704 C CA . ASN A 1 86 ? 23.467 6.818 -8.835 1.00 57.44 86 ASN A CA 1
ATOM 705 C C . ASN A 1 86 ? 24.965 6.654 -8.504 1.00 57.44 86 ASN A C 1
ATOM 707 O O . ASN A 1 86 ? 25.812 7.142 -9.247 1.00 57.44 86 ASN A O 1
ATOM 711 N N . ASN A 1 87 ? 25.316 6.057 -7.354 1.00 52.75 87 ASN A N 1
ATOM 712 C CA . ASN A 1 87 ? 26.736 5.928 -6.968 1.00 52.75 87 ASN A CA 1
ATOM 713 C C . ASN A 1 87 ? 27.160 4.659 -6.201 1.00 52.75 87 ASN A C 1
ATOM 715 O O . ASN A 1 87 ? 28.274 4.636 -5.680 1.00 52.75 87 ASN A O 1
ATOM 719 N N . LYS A 1 88 ? 26.333 3.603 -6.168 1.00 58.00 88 LYS A N 1
ATOM 720 C CA . LYS A 1 88 ? 26.706 2.177 -5.951 1.00 58.00 88 LYS A CA 1
ATOM 721 C C . LYS A 1 88 ? 25.466 1.295 -5.792 1.00 58.00 88 LYS A C 1
ATOM 723 O O . LYS A 1 88 ? 25.481 0.186 -6.294 1.00 58.00 88 LYS A O 1
ATOM 728 N N . ASN A 1 89 ? 24.394 1.838 -5.209 1.00 57.12 89 ASN A N 1
ATOM 729 C CA . ASN A 1 89 ? 23.078 1.204 -5.128 1.00 57.12 89 ASN A CA 1
ATOM 730 C C . ASN A 1 89 ? 22.056 2.128 -5.797 1.00 57.12 89 ASN A C 1
ATOM 732 O O . ASN A 1 89 ? 21.973 3.301 -5.432 1.00 57.12 89 ASN A O 1
ATOM 736 N N . CYS A 1 90 ? 21.290 1.625 -6.765 1.00 61.44 90 CYS A N 1
ATOM 737 C CA . CYS A 1 90 ? 20.189 2.388 -7.351 1.00 61.44 90 CYS A CA 1
ATOM 738 C C . CYS A 1 90 ? 19.027 2.415 -6.352 1.00 61.44 90 CYS A C 1
ATOM 740 O O . CYS A 1 90 ? 18.453 1.368 -6.040 1.00 61.44 90 CYS A O 1
ATOM 742 N N . ILE A 1 91 ? 18.698 3.602 -5.835 1.00 66.69 91 ILE A N 1
ATOM 743 C CA . ILE A 1 91 ? 17.486 3.823 -5.040 1.00 66.69 91 ILE A CA 1
ATOM 744 C C . ILE A 1 91 ? 16.429 4.445 -5.948 1.00 66.69 91 ILE A C 1
ATOM 746 O O . ILE A 1 91 ? 16.615 5.532 -6.502 1.00 66.69 91 ILE A O 1
ATOM 750 N N . TYR A 1 92 ? 15.312 3.744 -6.069 1.00 68.25 92 TYR A N 1
ATOM 751 C CA . TYR A 1 92 ? 14.121 4.181 -6.772 1.00 68.25 92 TYR A CA 1
ATOM 752 C C . TYR A 1 92 ? 13.135 4.764 -5.765 1.00 68.25 92 TYR A C 1
ATOM 754 O O . TYR A 1 92 ? 12.858 4.140 -4.741 1.00 68.25 92 TYR A O 1
ATOM 762 N N . CYS A 1 93 ? 12.601 5.944 -6.057 1.00 73.62 93 CYS A N 1
ATOM 763 C CA . CYS A 1 93 ? 11.527 6.571 -5.301 1.00 73.62 93 CYS A CA 1
ATOM 764 C C . CYS A 1 93 ? 10.257 6.557 -6.148 1.00 73.62 93 CYS A C 1
ATOM 766 O O . CYS A 1 93 ? 10.198 7.211 -7.185 1.00 73.62 93 CYS A O 1
ATOM 768 N N . GLY A 1 94 ? 9.263 5.793 -5.712 1.00 72.94 94 GLY A N 1
ATOM 769 C CA . GLY A 1 94 ? 7.922 5.798 -6.268 1.00 72.94 94 GLY A CA 1
ATOM 770 C C . GLY A 1 94 ? 7.074 6.815 -5.528 1.00 72.94 94 GLY A C 1
ATOM 771 O O . GLY A 1 94 ? 6.944 6.728 -4.309 1.00 72.94 94 GLY A O 1
ATOM 772 N N . LYS A 1 95 ? 6.494 7.765 -6.253 1.00 75.69 95 LYS A N 1
ATOM 773 C CA . LYS A 1 95 ? 5.554 8.756 -5.736 1.00 75.69 95 LYS A CA 1
ATOM 774 C C . LYS A 1 95 ? 4.222 8.561 -6.433 1.00 75.69 95 LYS A C 1
ATOM 776 O O . LYS A 1 95 ? 4.169 8.489 -7.656 1.00 75.69 95 LYS A O 1
ATOM 781 N N . TRP A 1 96 ? 3.135 8.490 -5.681 1.00 78.00 96 TRP A N 1
ATOM 782 C CA . TRP A 1 96 ? 1.801 8.477 -6.273 1.00 78.00 96 TRP A CA 1
ATOM 783 C C . TRP A 1 96 ? 0.810 9.270 -5.448 1.00 78.00 96 TRP A C 1
ATOM 785 O O . TRP A 1 96 ? 0.938 9.418 -4.228 1.00 78.00 96 TRP A O 1
ATOM 795 N N . LYS A 1 97 ? -0.199 9.783 -6.147 1.00 70.69 97 LYS A N 1
ATOM 796 C CA . LYS A 1 97 ? -1.287 10.551 -5.559 1.00 70.69 97 LYS A CA 1
ATOM 797 C C . LYS A 1 97 ? -2.549 9.701 -5.553 1.00 70.69 97 LYS A C 1
ATOM 799 O O . LYS A 1 97 ? -3.066 9.313 -6.599 1.00 70.69 97 LYS A O 1
ATOM 804 N N . SER A 1 98 ? -3.024 9.402 -4.351 1.00 67.56 98 SER A N 1
ATOM 805 C CA . SER A 1 98 ? -4.374 8.900 -4.126 1.00 67.56 98 SER A CA 1
ATOM 806 C C . SER A 1 98 ? -5.295 10.083 -3.812 1.00 67.56 98 SER A C 1
ATOM 808 O O . SER A 1 98 ? -4.835 11.168 -3.448 1.00 67.56 98 SER A O 1
ATOM 810 N N . SER A 1 99 ? -6.603 9.874 -3.920 1.00 68.94 99 SER A N 1
ATOM 811 C CA . SER A 1 99 ? -7.647 10.890 -3.719 1.00 68.94 99 SER A CA 1
ATOM 812 C C . SER A 1 99 ? -7.535 11.683 -2.406 1.00 68.94 99 SER A C 1
ATOM 814 O O . SER A 1 99 ? -8.014 12.813 -2.342 1.00 68.94 99 SER A O 1
ATOM 816 N N . ASN A 1 100 ? -6.866 11.139 -1.383 1.00 66.06 100 ASN A N 1
ATOM 817 C CA . ASN A 1 100 ? -6.715 11.775 -0.071 1.00 66.06 100 ASN A CA 1
ATOM 818 C C . ASN A 1 100 ? -5.265 11.942 0.417 1.00 66.06 100 ASN A C 1
ATOM 820 O O . ASN A 1 100 ? -5.055 12.581 1.449 1.00 66.06 100 ASN A O 1
ATOM 824 N N . GLU A 1 101 ? -4.267 11.374 -0.263 1.00 70.75 101 GLU A N 1
ATOM 825 C CA . GLU A 1 101 ? -2.881 11.395 0.219 1.00 70.75 101 GLU A CA 1
ATOM 826 C C . GLU A 1 101 ? -1.847 11.227 -0.898 1.00 70.75 101 GLU A C 1
ATOM 828 O O . GLU A 1 101 ? -2.086 10.553 -1.901 1.00 70.75 101 GLU A O 1
ATOM 833 N N . THR A 1 102 ? -0.672 11.818 -0.685 1.00 73.25 102 THR A N 1
ATOM 834 C CA . THR A 1 102 ? 0.533 11.533 -1.468 1.00 73.25 102 THR A CA 1
ATOM 835 C C . THR A 1 102 ? 1.351 10.487 -0.725 1.00 73.25 102 THR A C 1
ATOM 837 O O . THR A 1 102 ? 1.623 10.645 0.468 1.00 73.25 102 THR A O 1
ATOM 840 N N . VAL A 1 103 ? 1.735 9.423 -1.421 1.00 70.62 103 VAL A N 1
ATOM 841 C CA . VAL A 1 103 ? 2.515 8.314 -0.869 1.00 70.62 103 VAL A CA 1
ATOM 842 C C . VAL A 1 103 ? 3.866 8.264 -1.565 1.00 70.62 103 VAL A C 1
ATOM 844 O O . VAL A 1 103 ? 3.940 8.401 -2.785 1.00 70.62 103 VAL A O 1
ATOM 847 N N . GLU A 1 104 ? 4.922 8.052 -0.780 1.00 72.00 104 GLU A N 1
ATOM 848 C CA . GLU A 1 104 ? 6.283 7.858 -1.273 1.00 72.00 104 GLU A CA 1
ATOM 849 C C . GLU A 1 104 ? 6.821 6.507 -0.795 1.00 72.00 104 GLU A C 1
ATOM 851 O O . GLU A 1 104 ? 6.743 6.183 0.394 1.00 72.00 104 GLU A O 1
ATOM 856 N N . VAL A 1 105 ? 7.381 5.720 -1.710 1.00 66.81 105 VAL A N 1
ATOM 857 C CA . VAL A 1 105 ? 8.008 4.427 -1.420 1.00 66.81 105 VAL A CA 1
ATOM 858 C C . VAL A 1 105 ? 9.398 4.384 -2.015 1.00 66.81 105 VAL A C 1
ATOM 860 O O . VAL A 1 105 ? 9.625 4.836 -3.131 1.00 66.81 105 VAL A O 1
ATOM 863 N N . TYR A 1 106 ? 10.330 3.804 -1.267 1.00 68.44 106 TYR A N 1
ATOM 864 C CA . TYR A 1 106 ? 11.721 3.678 -1.670 1.00 68.44 106 TYR A CA 1
ATOM 865 C C . TYR A 1 106 ? 12.053 2.202 -1.876 1.00 68.44 106 TYR A C 1
ATOM 867 O O . TYR A 1 106 ? 11.801 1.377 -1.000 1.00 68.44 106 TYR A O 1
ATOM 875 N N . CYS A 1 107 ? 12.621 1.868 -3.030 1.00 66.62 107 CYS A N 1
ATOM 876 C CA . CYS A 1 107 ? 13.122 0.537 -3.343 1.00 66.62 107 CYS A CA 1
ATOM 877 C C . CYS A 1 107 ? 14.612 0.638 -3.664 1.00 66.62 107 CYS A C 1
ATOM 879 O O . CYS A 1 107 ? 15.012 1.418 -4.526 1.00 66.62 107 CYS A O 1
ATOM 881 N N . SER A 1 108 ? 15.444 -0.137 -2.972 1.00 65.00 108 SER A N 1
ATOM 882 C CA . SER A 1 108 ? 16.853 -0.293 -3.328 1.00 65.00 108 SER A CA 1
ATOM 883 C C . SER A 1 108 ? 17.024 -1.524 -4.204 1.00 65.00 108 SER A C 1
ATOM 885 O O . SER A 1 108 ? 16.542 -2.601 -3.847 1.00 65.00 108 SER A O 1
ATOM 887 N N . GLN A 1 109 ? 17.769 -1.395 -5.295 1.00 57.34 109 GLN A N 1
ATOM 888 C CA . GLN A 1 109 ? 18.252 -2.558 -6.022 1.00 57.34 109 GLN A CA 1
ATOM 889 C C . GLN A 1 109 ? 19.219 -3.336 -5.116 1.00 57.34 109 GLN A C 1
ATOM 891 O O . GLN A 1 109 ? 20.286 -2.827 -4.780 1.00 57.34 109 GLN A O 1
ATOM 896 N N . ALA A 1 110 ? 18.814 -4.521 -4.652 1.00 51.75 110 ALA A N 1
ATOM 897 C CA . ALA A 1 110 ? 19.733 -5.448 -4.002 1.00 51.75 110 ALA A CA 1
ATOM 898 C C . ALA A 1 110 ? 20.618 -6.086 -5.084 1.00 51.75 110 ALA A C 1
ATOM 900 O O . ALA A 1 110 ? 20.076 -6.616 -6.062 1.00 51.75 110 ALA A O 1
ATOM 901 N N . ASP A 1 111 ? 21.937 -5.967 -4.909 1.00 47.97 111 ASP A N 1
ATOM 902 C 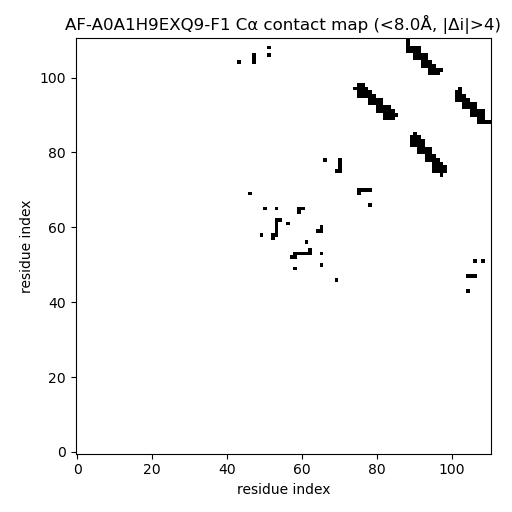CA . ASP A 1 111 ? 22.970 -6.653 -5.702 1.00 47.97 111 ASP A CA 1
ATOM 903 C C . ASP A 1 111 ? 22.785 -8.181 -5.698 1.00 47.97 111 ASP A C 1
ATOM 905 O O . ASP A 1 111 ? 22.511 -8.749 -4.611 1.00 47.97 111 ASP A O 1
#

Secondary structure (DSSP, 8-state):
--SHHHHHHHHHHHHHHHHHHHHHHHHHHHHHHHHHHHHHHHHHHHHHHHHHHHHTT-S-SSHHHHHHHHHHHHT-SEEEEEEEE-SSS-EEEEEEEETTEEEEEEEE---

Nearest PDB structures (foldseek):
  1mwr-assembly2_B  TM=4.521E-01  e=5.520E-02  Staphylococcus aureus
  1vqq-assembly2_B  TM=4.575E-01  e=2.296E-01  Staphylococcus aureus
  5xck-assembly2_B  TM=7.692E-01  e=3.511E+00  Entamoeba histolytica
  3sr2-assembly3_D  TM=6.715E-01  e=7.385E+00  Homo sapiens
  7oya-assembly1_11  TM=5.464E-01  e=3.735E+00  Danio rerio

Radius of gyration: 25.4 Å; Cα contacts (8 Å, |Δi|>4): 99; chains: 1; bounding box: 56×22×78 Å

pLDDT: mean 73.28, std 7.67, range [47.97, 87.94]

Foldseek 3Di:
DPDVVVVVVVVVVVVVVVVVVVVVVVVVVVVVVVVVVVVVVVLLVCLQVLCLCVVVVHDDNHPVRSQVVNCVVQVWPDKDWDFDDDDPKTKIWIWTDDPVDIDIHIHIPDD

Organism: NCBI:txid163

Sequence (111 aa):
MRLIEIFSIAVILVLYSSVLSGLMCEFLKIDKKADELRKKTDSLIFVSESFYNTCYGKGYASLEEWKESCRELWELEDIEWEVVENNKNCIYCGKWKSSNETVEVYCSQAD

Mean predicted aligned error: 13.11 Å

Solvent-accessible surface area (backbone atoms only — not comparable to full-atom values): 6408 Å² total; per-residue (Å²): 143,79,55,68,64,56,51,51,52,51,53,51,50,54,54,50,52,51,54,51,53,53,50,53,54,53,50,52,52,50,51,52,50,50,51,51,53,46,54,52,50,55,50,52,51,50,51,46,52,53,50,52,34,34,78,72,66,41,94,40,96,42,73,65,58,43,52,50,54,51,28,68,76,65,64,40,81,48,80,48,77,46,81,76,43,91,84,88,53,51,33,37,37,38,39,33,38,42,98,88,48,78,48,78,48,78,39,67,60,80,129